Protein AF-A0A6J5CA28-F1 (afdb_monomer_lite)

Foldseek 3Di:
DDDDPVDDPVPDPVPPDDPDPDPDDDDDPPDDPPDDCPPVQNDPVNVVVVVVPPPDD

Organism: NCBI:txid487049

Secondary structure (DSSP, 8-state):
-PPPTTS-TTT-GGGSPP-----PPPPPTTPPP---TTSTT--THHHHHHHTSS---

Radius of gyration: 22.14 Å; chains: 1; bounding box: 39×27×59 Å

Structure (mmCIF, N/CA/C/O backbone):
data_AF-A0A6J5CA28-F1
#
_entry.id   AF-A0A6J5CA28-F1
#
loop_
_atom_site.group_PDB
_atom_site.id
_atom_site.type_symbol
_atom_site.label_atom_id
_atom_site.label_alt_id
_atom_site.label_comp_id
_atom_site.label_asym_id
_atom_site.label_entity_id
_atom_site.label_seq_id
_atom_site.pdbx_PDB_ins_code
_atom_site.Cartn_x
_atom_site.Cartn_y
_atom_site.Cartn_z
_atom_site.occupancy
_atom_site.B_iso_or_equiv
_atom_site.auth_seq_id
_atom_site.auth_comp_id
_atom_site.auth_asym_id
_atom_site.auth_atom_id
_atom_site.pdbx_PDB_model_num
ATOM 1 N N . MET A 1 1 ? 18.285 -13.150 -6.674 1.00 75.06 1 MET A N 1
ATOM 2 C CA . MET A 1 1 ? 18.202 -12.434 -7.961 1.00 75.06 1 MET A CA 1
ATOM 3 C C . MET A 1 1 ? 19.460 -11.593 -8.071 1.00 75.06 1 MET A C 1
ATOM 5 O O . MET A 1 1 ? 19.602 -10.669 -7.286 1.00 75.06 1 MET A O 1
ATOM 9 N N . GLN A 1 2 ? 20.414 -11.979 -8.916 1.00 76.19 2 GLN A N 1
ATOM 10 C CA . GLN A 1 2 ? 21.588 -11.153 -9.211 1.00 76.19 2 GLN A CA 1
ATOM 11 C C . GLN A 1 2 ? 21.279 -10.426 -10.521 1.00 76.19 2 GLN A C 1
ATOM 13 O O . GLN A 1 2 ? 20.935 -11.089 -11.498 1.00 76.19 2 GLN A O 1
ATOM 18 N N . THR A 1 3 ? 21.302 -9.096 -10.514 1.00 69.25 3 THR A N 1
ATOM 19 C CA . THR A 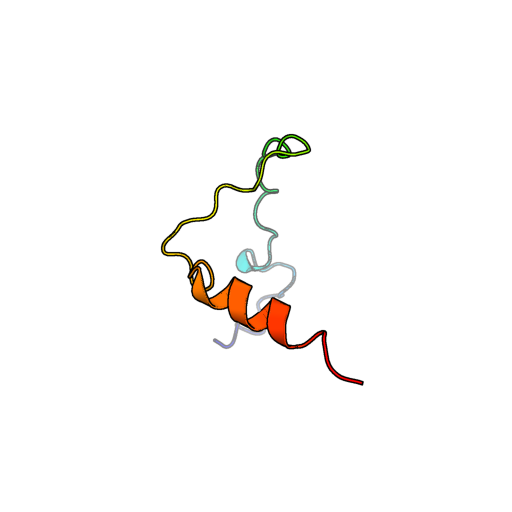1 3 ? 21.107 -8.284 -11.720 1.00 69.25 3 THR A CA 1
ATOM 20 C C . THR A 1 3 ? 22.368 -8.333 -12.582 1.00 69.25 3 THR A C 1
ATOM 22 O O . THR A 1 3 ? 23.472 -8.555 -12.075 1.00 69.25 3 THR A O 1
ATOM 25 N N . ASP A 1 4 ? 22.208 -8.210 -13.900 1.00 81.44 4 ASP A N 1
ATOM 26 C CA . ASP A 1 4 ? 23.345 -8.178 -14.820 1.00 81.44 4 ASP A CA 1
ATOM 27 C C . ASP A 1 4 ? 24.183 -6.915 -14.534 1.00 81.44 4 ASP A C 1
ATOM 29 O O . ASP A 1 4 ? 23.627 -5.819 -14.531 1.00 81.44 4 ASP A O 1
ATOM 33 N N . PRO A 1 5 ? 25.497 -7.033 -14.273 1.00 78.88 5 PRO A N 1
ATOM 34 C CA . PRO A 1 5 ? 26.346 -5.901 -13.893 1.00 78.88 5 PRO A CA 1
ATOM 35 C C . PRO A 1 5 ? 26.567 -4.877 -15.020 1.00 78.88 5 PRO A C 1
ATOM 37 O O . PRO A 1 5 ? 27.142 -3.820 -14.769 1.00 78.88 5 PRO A O 1
ATOM 40 N N . THR A 1 6 ? 26.137 -5.176 -16.249 1.00 80.31 6 THR A N 1
ATOM 41 C CA . THR A 1 6 ? 26.099 -4.225 -17.374 1.00 80.31 6 THR A CA 1
ATOM 42 C C . THR A 1 6 ? 24.899 -3.281 -17.276 1.00 80.31 6 THR A C 1
ATOM 44 O O . THR A 1 6 ? 24.892 -2.227 -17.911 1.00 80.31 6 THR A O 1
A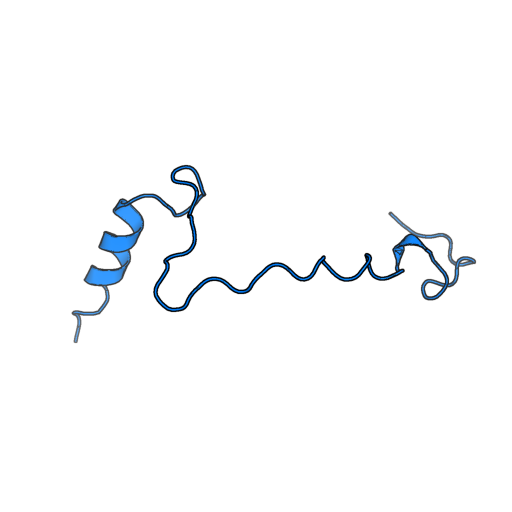TOM 47 N N . ILE A 1 7 ? 23.878 -3.649 -16.499 1.00 75.94 7 ILE A N 1
ATOM 48 C CA . ILE A 1 7 ? 22.708 -2.814 -16.252 1.00 75.94 7 ILE A CA 1
ATOM 49 C C . ILE A 1 7 ? 23.060 -1.826 -15.145 1.00 75.94 7 ILE A C 1
ATOM 51 O O . ILE A 1 7 ? 23.347 -2.211 -14.011 1.00 75.94 7 ILE A O 1
ATOM 55 N N . ASP A 1 8 ? 23.049 -0.541 -15.492 1.00 79.62 8 ASP A N 1
ATOM 56 C CA . ASP A 1 8 ? 23.177 0.533 -14.517 1.00 79.62 8 ASP A CA 1
ATOM 57 C C . ASP A 1 8 ? 21.942 0.505 -13.600 1.00 79.62 8 ASP A C 1
ATOM 59 O O . ASP A 1 8 ? 20.827 0.700 -14.090 1.00 79.62 8 ASP A O 1
ATOM 63 N N . PRO A 1 9 ? 22.102 0.273 -12.285 1.00 75.75 9 PRO A N 1
ATOM 64 C CA . PRO A 1 9 ? 20.973 0.203 -11.367 1.00 75.75 9 PRO A CA 1
ATOM 65 C C . PRO A 1 9 ? 20.171 1.510 -11.317 1.00 75.75 9 PRO A C 1
ATOM 67 O O . PRO A 1 9 ? 18.995 1.475 -10.979 1.00 75.75 9 PRO A O 1
ATOM 70 N N . ILE A 1 10 ? 20.759 2.657 -11.664 1.00 78.38 10 ILE A N 1
ATOM 71 C CA . ILE A 1 10 ? 20.041 3.939 -11.703 1.00 78.38 10 ILE A CA 1
ATOM 72 C C . ILE A 1 10 ? 19.148 4.045 -12.943 1.00 78.38 10 ILE A C 1
ATOM 74 O O . ILE A 1 10 ? 18.114 4.705 -12.898 1.00 78.38 10 ILE A O 1
ATOM 78 N N . ALA A 1 11 ? 19.541 3.400 -14.042 1.00 78.75 11 ALA A N 1
ATOM 79 C CA . ALA A 1 11 ? 18.788 3.385 -15.294 1.00 78.75 11 ALA A CA 1
ATOM 80 C C . ALA A 1 11 ? 17.846 2.175 -15.416 1.00 78.75 11 ALA A C 1
ATOM 82 O O . ALA A 1 11 ? 17.204 2.013 -16.452 1.00 78.75 11 ALA A O 1
ATOM 83 N N . ASP A 1 12 ? 17.791 1.311 -14.399 1.00 81.69 12 ASP A N 1
ATOM 84 C CA . ASP A 1 12 ? 16.896 0.159 -14.369 1.00 81.69 12 ASP A CA 1
ATOM 85 C C . ASP A 1 12 ? 15.450 0.630 -14.127 1.00 81.69 12 ASP A C 1
ATOM 87 O O . ASP A 1 12 ? 15.174 1.195 -13.065 1.00 81.69 12 ASP A O 1
ATOM 91 N N . PRO A 1 13 ? 14.510 0.367 -15.057 1.00 76.88 13 PRO A N 1
ATOM 92 C CA . PRO A 1 13 ? 13.100 0.704 -14.882 1.00 76.88 13 PRO A CA 1
ATOM 93 C C . PRO A 1 13 ? 12.469 0.112 -13.617 1.00 76.88 13 PRO A C 1
ATOM 95 O O . PRO A 1 13 ? 11.529 0.669 -13.060 1.00 76.88 13 PRO A O 1
ATOM 98 N N . ALA A 1 14 ? 12.989 -1.012 -13.115 1.00 80.19 14 ALA A N 1
ATOM 99 C CA . ALA A 1 14 ? 12.522 -1.602 -11.862 1.00 80.19 14 ALA A CA 1
ATOM 100 C C . ALA A 1 14 ? 12.868 -0.751 -10.625 1.00 80.19 14 ALA A C 1
ATOM 102 O O . ALA A 1 14 ? 12.275 -0.952 -9.565 1.00 80.19 14 ALA A O 1
ATOM 103 N N . ASN A 1 15 ? 13.820 0.177 -10.757 1.00 77.25 15 ASN A N 1
ATOM 104 C CA . ASN A 1 15 ? 14.191 1.146 -9.729 1.00 77.25 15 ASN A CA 1
ATOM 105 C C . ASN A 1 15 ? 13.546 2.521 -9.957 1.00 77.25 15 ASN A C 1
ATOM 107 O O . ASN A 1 15 ? 13.763 3.426 -9.145 1.00 77.25 15 ASN A O 1
ATOM 111 N N . GLU A 1 16 ? 12.758 2.700 -11.024 1.00 79.12 16 GLU A N 1
ATOM 112 C CA . GLU A 1 16 ? 11.937 3.899 -11.167 1.00 79.12 16 GLU A CA 1
ATOM 113 C C . GLU A 1 16 ? 10.936 3.954 -10.002 1.00 79.12 16 GLU A C 1
ATOM 115 O O . GLU A 1 16 ? 10.333 2.932 -9.648 1.00 79.12 16 GLU A O 1
ATOM 120 N N . PRO A 1 17 ? 10.769 5.121 -9.350 1.00 77.25 17 PRO A N 1
ATOM 121 C CA . PRO A 1 17 ? 9.751 5.252 -8.325 1.00 77.25 17 PRO A CA 1
ATOM 122 C C . PRO A 1 17 ? 8.401 4.934 -8.963 1.00 77.25 17 PRO A C 1
ATOM 124 O O . PRO A 1 17 ? 8.084 5.446 -10.037 1.00 77.25 17 PRO A O 1
ATOM 127 N N . LEU A 1 18 ? 7.606 4.099 -8.290 1.00 78.94 18 LEU A N 1
ATOM 128 C CA . LEU A 1 18 ? 6.200 3.948 -8.647 1.00 78.94 18 LEU A CA 1
ATOM 129 C C . LEU A 1 18 ? 5.577 5.344 -8.713 1.00 78.94 18 LEU A C 1
ATOM 131 O O . LEU A 1 18 ? 5.942 6.209 -7.905 1.00 78.94 18 LEU A O 1
ATOM 135 N N . ASP A 1 19 ? 4.669 5.552 -9.673 1.00 81.56 19 ASP A N 1
ATOM 136 C CA . ASP A 1 19 ? 3.925 6.803 -9.788 1.00 81.56 19 ASP A CA 1
ATOM 137 C C . ASP A 1 19 ? 3.460 7.249 -8.403 1.00 81.56 19 ASP A C 1
ATOM 139 O O . ASP A 1 19 ? 3.070 6.422 -7.567 1.00 81.56 19 ASP A O 1
ATOM 143 N N . ALA A 1 20 ? 3.555 8.559 -8.151 1.00 76.50 20 ALA A N 1
ATOM 144 C CA . ALA A 1 20 ? 3.124 9.118 -6.882 1.00 76.50 20 ALA A CA 1
ATOM 145 C C . ALA A 1 20 ? 1.727 8.566 -6.569 1.00 76.50 20 ALA A C 1
ATOM 147 O O . ALA A 1 20 ? 0.875 8.569 -7.467 1.00 76.50 20 ALA A O 1
ATOM 148 N N . PRO A 1 21 ? 1.496 8.061 -5.341 1.00 72.00 21 PRO A N 1
ATOM 149 C CA . PRO A 1 21 ? 0.176 7.578 -4.990 1.00 72.00 21 PRO A CA 1
ATOM 150 C C . PRO A 1 21 ? -0.808 8.700 -5.297 1.00 72.00 21 PRO A C 1
ATOM 152 O O . PRO A 1 21 ? -0.537 9.866 -4.989 1.00 72.00 21 PRO A O 1
ATOM 155 N N . GLU A 1 22 ? -1.917 8.347 -5.942 1.00 76.81 22 GLU A N 1
ATOM 156 C CA . GLU A 1 22 ? -3.028 9.272 -6.119 1.00 76.81 22 GLU A CA 1
ATOM 157 C C . GLU A 1 22 ? -3.300 9.978 -4.785 1.00 76.81 22 GLU A C 1
ATOM 159 O O . GLU A 1 22 ? -3.202 9.356 -3.723 1.00 76.81 22 GLU A O 1
ATOM 164 N N . GLU A 1 23 ? -3.549 11.291 -4.825 1.00 79.06 23 GLU A N 1
ATOM 165 C CA . GLU A 1 23 ? -3.782 12.095 -3.625 1.00 79.06 23 GLU A CA 1
ATOM 166 C C . GLU A 1 23 ? -5.046 11.588 -2.922 1.00 79.06 23 GLU A C 1
ATOM 168 O O . GLU A 1 23 ? -6.158 12.068 -3.148 1.00 79.06 23 GLU A O 1
ATOM 173 N N . GLN A 1 24 ? -4.883 10.580 -2.067 1.00 79.75 24 GLN A N 1
ATOM 174 C CA . GLN A 1 24 ? -5.967 10.071 -1.256 1.00 79.75 24 GLN A CA 1
ATOM 175 C C . GLN A 1 24 ? -6.377 11.178 -0.282 1.00 79.75 24 GLN A C 1
ATOM 177 O O . GLN A 1 24 ? -5.517 11.813 0.346 1.00 79.75 24 GLN A O 1
ATOM 182 N N . PRO A 1 25 ? -7.684 11.444 -0.138 1.00 83.12 25 PRO A N 1
ATOM 183 C CA . PRO A 1 25 ? -8.148 12.446 0.800 1.00 83.12 25 PRO A CA 1
ATOM 184 C C . PRO A 1 25 ? -7.670 12.067 2.200 1.00 83.12 25 PRO A C 1
ATOM 186 O O . PRO A 1 25 ? -7.853 10.936 2.652 1.00 83.12 25 PRO A O 1
ATOM 189 N N . ARG A 1 26 ? -7.056 13.026 2.904 1.00 81.25 26 ARG A N 1
ATOM 190 C CA . ARG A 1 26 ? -6.698 12.818 4.309 1.00 81.25 26 ARG A CA 1
ATOM 191 C C . ARG A 1 26 ? -7.966 12.456 5.091 1.00 81.25 26 ARG A C 1
ATOM 193 O O . ARG A 1 26 ? -8.982 13.134 4.903 1.00 81.25 26 ARG A O 1
ATOM 200 N N . PRO A 1 27 ? -7.914 11.445 5.974 1.00 80.44 27 PRO A N 1
ATOM 201 C CA . PRO A 1 27 ? -9.051 11.110 6.816 1.00 80.44 27 PRO A CA 1
ATOM 202 C C . PRO A 1 27 ? -9.450 12.320 7.664 1.00 80.44 27 PRO A C 1
ATOM 204 O O . PRO A 1 27 ? -8.614 13.153 8.037 1.00 80.44 27 PRO A O 1
ATOM 207 N N . LEU A 1 28 ? -10.745 12.432 7.955 1.00 83.75 28 LEU A N 1
ATOM 208 C CA . LEU A 1 28 ? -11.259 13.522 8.772 1.00 83.75 28 LEU A CA 1
ATOM 209 C C . LEU A 1 28 ? -10.708 13.404 10.203 1.00 83.75 28 LEU A C 1
ATOM 211 O O . LEU A 1 28 ? -10.646 12.301 10.757 1.00 83.75 28 LEU A O 1
ATOM 215 N N . PRO A 1 29 ? -10.333 14.526 10.841 1.00 81.56 29 PRO A N 1
ATOM 216 C CA . PRO A 1 29 ? -9.889 14.499 12.227 1.00 81.56 29 PRO A CA 1
ATOM 217 C C . PRO A 1 29 ? -10.997 13.922 13.118 1.00 81.56 29 PRO A C 1
ATOM 219 O O . PRO A 1 29 ? -12.143 14.360 13.056 1.00 81.56 29 PRO A O 1
ATOM 222 N N . GLY A 1 30 ? -10.651 12.928 13.938 1.00 77.56 30 GLY A N 1
ATOM 223 C CA . GLY A 1 30 ? -11.590 12.252 14.839 1.00 77.56 30 GLY A CA 1
ATOM 224 C C . GLY A 1 30 ? -12.368 11.086 14.223 1.00 77.56 30 GLY A C 1
ATOM 225 O O . GLY A 1 30 ? -13.102 10.424 14.951 1.00 77.56 30 GLY A O 1
ATOM 226 N N . THR A 1 31 ? -12.198 10.795 12.928 1.00 76.19 31 THR A N 1
ATOM 227 C CA . THR A 1 31 ? -12.650 9.512 12.369 1.00 76.19 31 THR A CA 1
ATOM 228 C C . THR A 1 31 ? -11.583 8.450 12.632 1.00 76.19 31 THR A C 1
ATOM 230 O O . THR A 1 31 ? -10.434 8.657 12.230 1.00 76.19 31 THR A O 1
ATOM 233 N N . PRO A 1 32 ? -11.902 7.354 13.348 1.00 77.69 32 PRO A N 1
ATOM 234 C CA . PRO A 1 32 ? -10.973 6.240 13.441 1.00 77.69 32 PRO A CA 1
ATOM 235 C C . PRO A 1 32 ? -10.744 5.675 12.032 1.00 77.69 32 PRO A C 1
ATOM 237 O O . PRO A 1 32 ? -11.662 5.719 11.205 1.00 77.69 32 PRO A O 1
ATOM 240 N N . PRO A 1 33 ? -9.534 5.179 11.727 1.00 75.50 33 PRO A N 1
ATOM 241 C CA . PRO A 1 33 ? -9.333 4.434 10.495 1.00 75.50 33 PRO A CA 1
ATOM 242 C C . PRO A 1 33 ? -10.301 3.250 10.475 1.00 75.50 33 PRO A C 1
ATOM 244 O O . PRO A 1 33 ? -10.528 2.619 11.507 1.00 75.50 33 PRO A O 1
ATOM 247 N N . GLU A 1 34 ? -10.859 2.946 9.306 1.00 77.25 34 GLU A N 1
ATOM 248 C CA . GLU A 1 34 ? -11.599 1.701 9.128 1.00 77.25 34 GLU A CA 1
ATOM 249 C C . GLU A 1 34 ? -10.591 0.554 9.240 1.00 77.25 34 GLU A C 1
ATOM 251 O O . GLU A 1 34 ? -9.766 0.337 8.349 1.00 77.25 34 GLU A O 1
ATOM 256 N N . THR A 1 35 ? -10.583 -0.122 10.383 1.00 74.19 35 THR A N 1
ATOM 257 C CA . THR A 1 35 ? -9.725 -1.281 10.621 1.00 74.19 35 THR A CA 1
ATOM 258 C C . THR A 1 35 ? -10.492 -2.538 10.247 1.00 74.19 35 THR A C 1
ATOM 260 O O . THR A 1 35 ? -11.599 -2.754 10.738 1.00 74.19 35 THR A O 1
ATOM 263 N N . ASP A 1 36 ? -9.902 -3.382 9.404 1.00 79.81 36 ASP A N 1
ATOM 264 C CA . ASP A 1 36 ? -10.448 -4.704 9.100 1.00 79.81 36 ASP A CA 1
ATOM 265 C C . ASP A 1 36 ? -10.513 -5.543 10.398 1.00 79.81 36 ASP A C 1
ATOM 267 O O . ASP A 1 36 ? -9.480 -5.737 11.037 1.00 79.81 36 ASP A O 1
ATOM 271 N N . PRO A 1 37 ? -11.687 -6.058 10.818 1.00 78.31 37 PRO A N 1
ATOM 272 C CA . PRO A 1 37 ? -11.814 -6.854 12.044 1.00 78.31 37 PRO A CA 1
ATOM 273 C C . PRO A 1 37 ? -11.077 -8.204 11.982 1.00 78.31 37 PRO A C 1
ATOM 275 O O . PRO A 1 37 ? -10.896 -8.853 13.010 1.00 78.31 37 PRO A O 1
ATOM 278 N N . LEU A 1 38 ? -10.668 -8.645 10.791 1.00 81.19 38 LEU A N 1
ATOM 279 C CA . LEU A 1 38 ? -9.827 -9.817 10.555 1.00 81.19 38 LEU A CA 1
ATOM 280 C C . LEU A 1 38 ? -8.346 -9.449 10.392 1.00 81.19 38 LEU A C 1
ATOM 282 O O . LEU A 1 38 ? -7.526 -10.346 10.171 1.00 81.19 38 LEU A O 1
ATOM 286 N N . ALA A 1 39 ? -7.979 -8.165 10.495 1.00 80.31 39 ALA A N 1
ATOM 28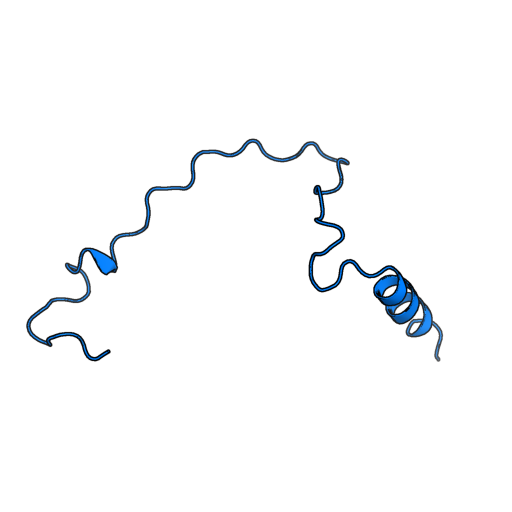7 C CA . ALA A 1 39 ? -6.581 -7.776 10.474 1.00 80.31 39 ALA A CA 1
ATOM 288 C C . ALA A 1 39 ? -5.837 -8.411 11.664 1.00 80.31 39 ALA A C 1
ATOM 290 O O . ALA A 1 39 ? -6.346 -8.441 12.792 1.00 80.31 39 ALA A O 1
ATOM 291 N N . PRO A 1 40 ? -4.611 -8.916 11.446 1.00 72.75 40 PRO A N 1
ATOM 292 C CA . PRO A 1 40 ? -3.765 -9.380 12.535 1.00 72.75 40 PRO A CA 1
ATOM 293 C C . PRO A 1 40 ? -3.575 -8.248 13.557 1.00 72.75 40 PRO A C 1
ATOM 295 O O . PRO A 1 40 ? -3.102 -7.174 13.196 1.00 72.75 40 PRO A O 1
ATOM 298 N N . GLY A 1 41 ? -3.941 -8.483 14.820 1.00 68.38 41 GLY A N 1
ATOM 299 C CA . GLY A 1 41 ? -3.872 -7.473 15.888 1.00 68.38 41 GLY A CA 1
ATOM 300 C C . GLY A 1 41 ? -5.178 -6.715 16.161 1.00 68.38 41 GLY A C 1
ATOM 301 O O . GLY A 1 41 ? -5.230 -5.959 17.120 1.00 68.38 41 GLY A O 1
ATOM 302 N N . SER A 1 42 ? -6.252 -6.948 15.398 1.00 66.00 42 SER A N 1
ATOM 303 C CA . SER A 1 42 ? -7.587 -6.382 15.679 1.00 66.00 42 SER A CA 1
ATOM 304 C C . SER A 1 42 ? -8.414 -7.201 16.681 1.00 66.00 42 SER A C 1
ATOM 306 O O . SER A 1 42 ? -9.597 -6.928 16.885 1.00 66.00 42 SER A O 1
ATOM 308 N N . SER A 1 43 ? -7.809 -8.208 17.319 1.00 67.25 43 SER A N 1
ATOM 309 C CA . SER A 1 43 ? -8.465 -8.994 18.362 1.00 67.25 43 SER A CA 1
ATOM 310 C C . SER A 1 43 ? -8.701 -8.138 19.613 1.00 67.25 43 SER A C 1
ATOM 312 O O . SER A 1 43 ? -7.752 -7.527 20.102 1.00 67.25 43 SER A O 1
ATOM 314 N N . PRO A 1 44 ? -9.912 -8.147 20.199 1.00 62.41 44 PRO A N 1
ATOM 315 C CA . PRO A 1 44 ? -10.217 -7.384 21.413 1.00 62.41 44 PRO A CA 1
ATOM 316 C C . PRO A 1 44 ? -9.322 -7.759 22.607 1.00 62.41 44 PRO A C 1
ATOM 318 O O . PRO A 1 44 ? -9.048 -6.912 23.445 1.00 62.41 44 PRO A O 1
ATOM 321 N N . GLU A 1 45 ? -8.796 -8.989 22.646 1.00 63.09 45 GLU A N 1
ATOM 322 C CA . GLU A 1 45 ? -7.834 -9.434 23.665 1.00 63.09 45 GLU A CA 1
ATOM 323 C C . GLU A 1 45 ? -6.498 -8.651 23.682 1.00 63.09 45 GLU A C 1
ATOM 325 O O . GLU A 1 45 ? -5.768 -8.741 24.672 1.00 63.09 45 GLU A O 1
ATOM 330 N N . ASP A 1 46 ? -6.145 -7.913 22.619 1.00 60.47 46 ASP A N 1
ATOM 331 C CA . ASP A 1 46 ? -4.893 -7.136 22.555 1.00 60.47 46 ASP A CA 1
ATOM 332 C C . ASP A 1 46 ? -4.955 -5.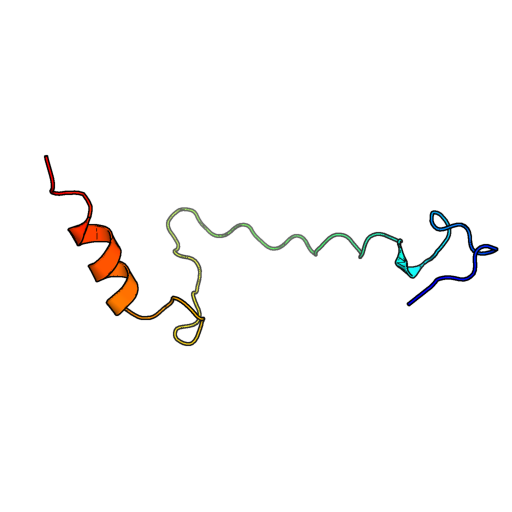868 23.436 1.00 60.47 46 ASP A C 1
ATOM 334 O O . ASP A 1 46 ? -3.988 -5.530 24.123 1.00 60.47 46 ASP A O 1
ATOM 338 N N . GLU A 1 47 ? -6.129 -5.230 23.536 1.00 59.88 47 GLU A N 1
ATOM 339 C CA . GLU A 1 47 ? -6.351 -4.025 24.357 1.00 59.88 47 GLU A CA 1
ATOM 340 C C . GLU A 1 47 ? -6.235 -4.325 25.867 1.00 59.88 47 GLU A C 1
ATOM 342 O O . GLU A 1 47 ? -5.661 -3.545 26.639 1.00 59.88 47 GLU A O 1
ATOM 347 N N . ASP A 1 48 ? -6.706 -5.499 26.303 1.00 57.16 48 ASP A N 1
ATOM 348 C CA . ASP A 1 48 ? -6.642 -5.946 27.702 1.00 57.16 48 ASP A CA 1
ATOM 349 C C . ASP A 1 48 ? -5.206 -6.243 28.180 1.00 57.16 48 ASP A C 1
ATOM 351 O O . ASP A 1 48 ? -4.897 -6.132 29.377 1.00 57.16 48 ASP A O 1
ATOM 355 N N . ALA A 1 49 ? -4.300 -6.599 27.264 1.00 57.38 49 ALA A N 1
ATOM 356 C CA . ALA A 1 49 ? -2.902 -6.886 27.583 1.00 57.38 49 ALA A CA 1
ATOM 357 C C . ALA A 1 49 ? -2.093 -5.605 27.864 1.00 57.38 49 ALA A C 1
ATOM 359 O O . ALA A 1 49 ? -1.195 -5.603 28.718 1.00 57.38 49 ALA A O 1
ATOM 360 N N . LEU A 1 50 ? -2.437 -4.496 27.203 1.00 58.91 50 LEU A N 1
ATOM 361 C CA . LEU A 1 50 ? -1.733 -3.217 27.332 1.00 58.91 50 LEU A CA 1
ATOM 362 C C . LEU A 1 50 ? -2.120 -2.459 28.617 1.00 58.91 50 LEU A C 1
ATOM 364 O O . LEU A 1 50 ? -1.255 -1.852 29.254 1.00 58.91 50 LEU A O 1
ATOM 368 N N . GLY A 1 51 ? -3.373 -2.567 29.076 1.00 56.25 51 GLY A N 1
ATOM 369 C CA . GLY A 1 51 ? -3.866 -1.889 30.290 1.00 56.25 51 GLY A CA 1
ATOM 370 C C . GLY A 1 51 ? -3.372 -2.472 31.626 1.00 56.25 51 GLY A C 1
ATOM 371 O O . GLY A 1 51 ? -3.428 -1.812 32.669 1.00 56.25 51 GLY A O 1
ATOM 372 N N . ARG A 1 52 ? -2.850 -3.705 31.630 1.00 56.53 52 ARG A N 1
ATOM 373 C CA . ARG A 1 52 ? -2.421 -4.401 32.860 1.00 56.53 52 ARG A CA 1
ATOM 374 C C . ARG A 1 52 ? -0.944 -4.200 33.214 1.00 56.53 52 ARG A C 1
ATOM 376 O O . ARG A 1 52 ? -0.520 -4.574 34.304 1.00 56.53 52 ARG A O 1
ATOM 383 N N . SER A 1 53 ? -0.155 -3.624 32.306 1.00 57.41 53 SER A N 1
ATOM 384 C CA . SER A 1 53 ? 1.295 -3.450 32.479 1.00 57.41 53 SER A CA 1
ATOM 385 C C . SER A 1 53 ? 1.702 -2.099 33.087 1.00 57.41 53 SER A C 1
ATOM 387 O O . SER A 1 53 ? 2.830 -1.968 33.554 1.00 57.41 53 SER A O 1
ATOM 389 N N . GLN A 1 54 ? 0.795 -1.116 3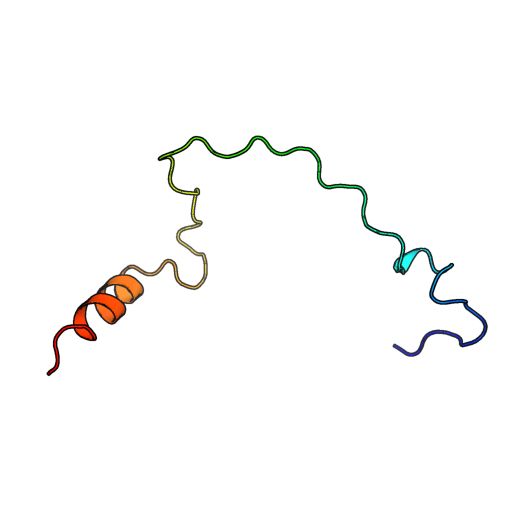3.166 1.00 60.00 54 GLN A N 1
ATOM 390 C CA . GLN A 1 54 ? 1.100 0.233 33.682 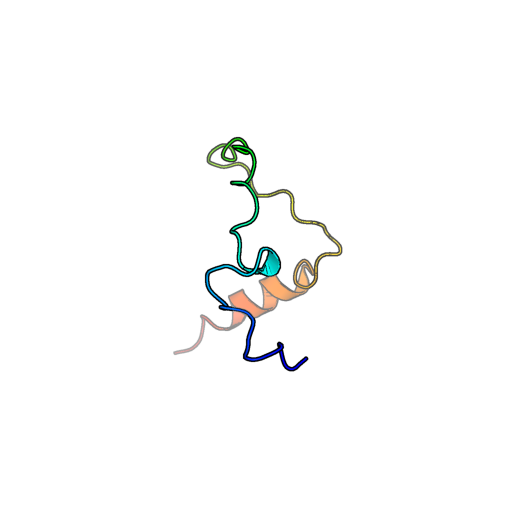1.00 60.00 54 GLN A CA 1
ATOM 391 C C . GLN A 1 54 ? 0.833 0.429 35.184 1.00 60.00 54 GLN A C 1
ATOM 393 O O . GLN A 1 54 ? 1.033 1.514 35.719 1.00 60.00 54 GLN A O 1
ATOM 398 N N . ASN A 1 55 ? 0.397 -0.612 35.891 1.00 56.50 55 ASN A N 1
ATOM 399 C CA . ASN A 1 55 ? 0.113 -0.563 37.326 1.00 56.50 55 ASN A CA 1
ATOM 400 C C . ASN A 1 55 ? 1.044 -1.500 38.104 1.00 56.50 55 ASN A C 1
ATOM 402 O O . ASN A 1 55 ? 0.589 -2.408 38.794 1.00 56.50 55 ASN A O 1
ATOM 406 N N . LYS A 1 56 ? 2.360 -1.265 38.019 1.00 49.09 56 LYS A N 1
ATOM 407 C CA . LYS A 1 56 ? 3.325 -1.788 38.998 1.00 49.09 56 LYS A CA 1
ATOM 408 C C . LYS A 1 56 ? 4.493 -0.820 39.241 1.00 49.09 56 LYS A C 1
ATOM 410 O O . LYS A 1 56 ? 5.267 -0.557 38.328 1.00 49.09 56 LYS A O 1
ATOM 415 N N . SER A 1 57 ? 4.600 -0.459 40.528 1.00 46.84 57 SER A N 1
ATOM 416 C CA . SER A 1 57 ? 5.694 0.179 41.289 1.00 46.84 57 SER A CA 1
ATOM 417 C C . SER A 1 57 ? 5.756 1.702 41.338 1.00 46.84 57 SER A C 1
ATOM 419 O O . SER A 1 57 ? 6.090 2.340 40.323 1.00 46.84 57 SER A O 1
#

Sequence (57 aa):
MQTDPTIDPIADPANEPLDAPEEQPRPLPGTPPETDPLAPGSSPEDEDALGRSQNKS

pLDDT: mean 72.47, std 9.59, range [46.84, 83.75]